Protein AF-A0A7V2TYR1-F1 (afdb_monomer_lite)

Radius of gyration: 17.69 Å; chains: 1; bounding box: 39×40×46 Å

pLDDT: mean 76.75, std 11.38, range [40.44, 93.69]

Sequence (144 aa):
MPTLRELSLKIAYGPHDDPLRNFFIPALAASIRYDRAAGFFSSTMLAVAAAGVSQLIRNGGKMRLLCGADLSEEDVEAIRAGHATLEKRLEQRLMDRWSLPESEYVHNRLQALAWLVGTGQLEIKVVLPTDKHGRPLPASRAEG

Foldseek 3Di:
DDALVPQPADPDDDPPRPCLVRPLQVNLLRDQEEEDEDQQDALVVVVSSVNSLVNSVVVVHAYEYEYEQAQAPVNLVCCVVVVDPPVVSSVVSVCVSHDDPDDPVSVVSVVVVVVCVVVRRYHYHYDFDADPVRRGDHPVPNPD

Structure (mmCIF, N/CA/C/O backbone):
data_AF-A0A7V2TYR1-F1
#
_entry.id   AF-A0A7V2TYR1-F1
#
loop_
_atom_site.group_PDB
_atom_site.id
_atom_site.type_symbol
_atom_site.label_atom_id
_atom_site.label_alt_id
_atom_site.label_comp_id
_atom_site.label_asym_id
_atom_site.label_entity_id
_atom_site.label_seq_id
_atom_site.pdbx_PDB_ins_code
_atom_site.Cartn_x
_atom_site.Cartn_y
_atom_site.Cartn_z
_atom_site.occupancy
_atom_site.B_iso_or_equiv
_atom_site.auth_seq_id
_atom_site.auth_comp_id
_atom_site.auth_asym_id
_atom_site.auth_atom_id
_atom_site.pdbx_PDB_model_num
ATOM 1 N N . MET A 1 1 ? 3.835 -14.497 -23.297 1.00 65.31 1 MET A N 1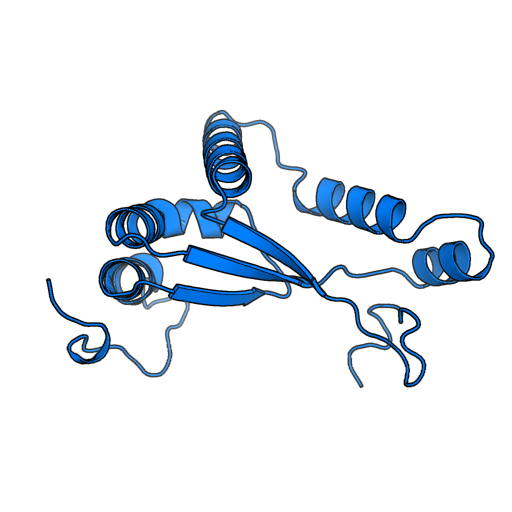
ATOM 2 C CA . MET A 1 1 ? 4.671 -13.816 -22.282 1.00 65.31 1 MET A CA 1
ATOM 3 C C . MET A 1 1 ? 5.102 -14.848 -21.255 1.00 65.31 1 MET A C 1
ATOM 5 O O . MET A 1 1 ? 4.332 -15.785 -21.068 1.00 65.31 1 MET A O 1
ATOM 9 N N . PRO A 1 2 ? 6.294 -14.717 -20.646 1.00 79.25 2 PRO A N 1
ATOM 10 C CA . PRO A 1 2 ? 6.715 -15.616 -19.577 1.00 79.25 2 PRO A CA 1
ATOM 11 C C . PRO A 1 2 ? 5.744 -15.528 -18.394 1.00 79.25 2 PRO A C 1
ATOM 13 O O . PRO A 1 2 ? 5.191 -14.467 -18.101 1.00 79.25 2 PRO A O 1
ATOM 16 N N . THR A 1 3 ? 5.526 -16.656 -17.737 1.00 87.75 3 THR A N 1
ATOM 17 C CA . THR A 1 3 ? 4.794 -16.780 -16.479 1.00 87.75 3 THR A CA 1
ATOM 18 C C . THR A 1 3 ? 5.680 -16.357 -15.307 1.00 87.75 3 THR A C 1
ATOM 20 O O . THR A 1 3 ? 6.907 -16.388 -15.395 1.00 87.75 3 THR A O 1
ATOM 23 N N . LEU A 1 4 ? 5.074 -16.006 -14.167 1.00 89.75 4 LEU A N 1
ATOM 24 C CA . LEU A 1 4 ? 5.815 -15.600 -12.965 1.00 89.75 4 LEU A CA 1
ATOM 25 C C . LEU A 1 4 ? 6.870 -16.638 -12.522 1.00 89.75 4 LEU A C 1
ATOM 27 O O . LEU A 1 4 ? 7.909 -16.261 -11.990 1.00 89.75 4 LEU A O 1
ATOM 31 N N . ARG A 1 5 ? 6.623 -17.935 -12.766 1.00 91.75 5 ARG A N 1
ATOM 32 C CA . ARG A 1 5 ? 7.535 -19.041 -12.413 1.00 91.75 5 ARG A CA 1
ATOM 33 C C . ARG A 1 5 ? 8.775 -19.129 -13.302 1.00 91.75 5 ARG A C 1
ATOM 35 O O . ARG A 1 5 ? 9.748 -19.756 -12.906 1.00 91.75 5 ARG A O 1
ATOM 42 N N . GLU A 1 6 ? 8.732 -18.531 -14.486 1.00 93.69 6 GLU A N 1
ATOM 43 C CA . GLU A 1 6 ? 9.835 -18.541 -15.454 1.00 93.69 6 GLU A CA 1
ATOM 44 C C . GLU A 1 6 ? 10.777 -17.343 -15.261 1.00 93.69 6 GLU A C 1
ATOM 46 O O . GLU A 1 6 ? 11.811 -17.253 -15.920 1.00 93.69 6 GLU A O 1
ATOM 51 N N . LEU A 1 7 ? 10.444 -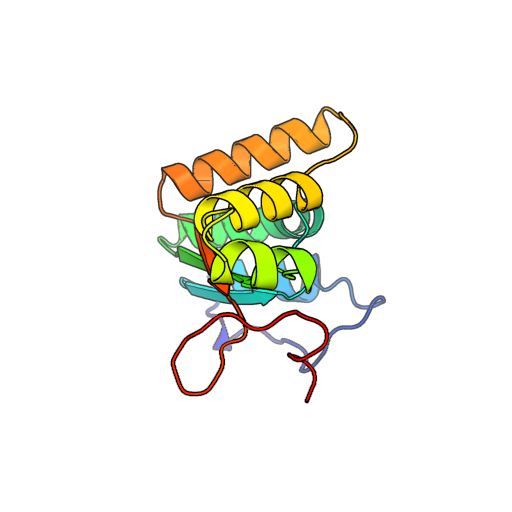16.419 -14.353 1.00 93.12 7 LEU A N 1
ATOM 52 C CA . LEU A 1 7 ? 11.292 -15.277 -14.037 1.00 93.12 7 LEU A CA 1
ATOM 53 C C . LEU A 1 7 ? 12.427 -15.679 -13.088 1.00 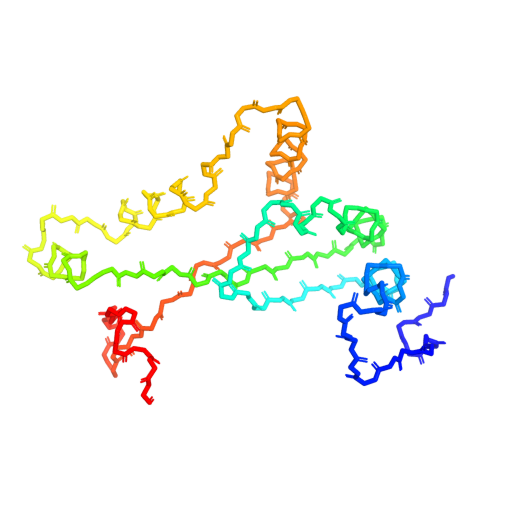93.12 7 LEU A C 1
ATOM 55 O O . LEU A 1 7 ? 12.202 -16.240 -12.017 1.00 93.12 7 LEU A O 1
ATOM 59 N N . SER A 1 8 ? 13.657 -15.306 -13.439 1.00 93.56 8 SER A N 1
ATOM 60 C CA . SER A 1 8 ? 14.831 -15.446 -12.571 1.00 93.56 8 SER A CA 1
ATOM 61 C C . SER A 1 8 ? 14.893 -14.307 -11.544 1.00 93.56 8 SER A C 1
ATOM 63 O O . SER A 1 8 ? 15.653 -13.352 -11.702 1.00 93.56 8 SER A O 1
ATOM 65 N N . LEU A 1 9 ? 14.053 -14.380 -10.508 1.00 93.31 9 LEU A N 1
ATOM 66 C CA . LEU A 1 9 ? 13.981 -13.375 -9.438 1.00 93.31 9 LEU A CA 1
ATOM 67 C C . LEU A 1 9 ? 14.938 -13.702 -8.280 1.00 93.31 9 LEU A C 1
ATOM 69 O O . LEU A 1 9 ? 15.164 -14.867 -7.953 1.00 93.31 9 LEU A O 1
ATOM 73 N N . LYS A 1 10 ? 15.479 -12.666 -7.627 1.00 92.75 10 LYS A N 1
ATOM 74 C CA . LYS A 1 10 ? 16.265 -12.814 -6.391 1.00 92.75 10 LYS A CA 1
ATOM 75 C C . LYS A 1 10 ? 15.339 -13.040 -5.193 1.00 92.75 10 LYS A C 1
ATOM 77 O O . LYS A 1 10 ? 14.195 -12.594 -5.187 1.00 92.75 10 LYS A O 1
ATOM 82 N N . ILE A 1 11 ? 15.871 -13.657 -4.139 1.00 92.06 11 ILE A N 1
ATOM 83 C CA . ILE A 1 11 ? 15.157 -13.824 -2.860 1.00 92.06 11 ILE A CA 1
ATOM 84 C C . ILE A 1 11 ? 14.969 -12.469 -2.151 1.00 92.06 11 ILE A C 1
ATOM 86 O O . ILE A 1 11 ? 13.978 -12.268 -1.456 1.00 92.06 11 ILE A O 1
ATOM 90 N N . ALA A 1 12 ? 15.898 -11.529 -2.347 1.00 91.44 12 ALA A N 1
ATOM 91 C CA . ALA A 1 12 ? 15.842 -10.188 -1.778 1.00 91.44 12 ALA A CA 1
ATOM 92 C C . ALA A 1 12 ? 16.449 -9.150 -2.733 1.00 91.44 12 ALA A C 1
ATOM 94 O O . ALA A 1 12 ? 17.340 -9.466 -3.524 1.00 91.44 12 ALA A O 1
ATOM 95 N N . TYR A 1 13 ? 15.960 -7.913 -2.626 1.00 89.06 13 TYR A N 1
ATOM 96 C CA . TYR A 1 13 ? 16.429 -6.751 -3.378 1.00 89.06 13 TYR A CA 1
ATOM 97 C C . TYR A 1 13 ? 16.686 -5.603 -2.401 1.00 89.06 13 TYR A C 1
ATOM 99 O O . TYR A 1 13 ? 15.818 -5.271 -1.593 1.00 89.06 13 TYR A O 1
ATOM 107 N N . GLY A 1 14 ? 17.871 -5.007 -2.475 1.00 86.88 14 GLY A N 1
ATOM 108 C CA . GLY A 1 14 ? 18.271 -3.851 -1.684 1.00 86.88 14 GLY A CA 1
ATOM 109 C C . GLY A 1 14 ? 18.249 -2.535 -2.472 1.00 86.88 14 GLY A C 1
ATOM 110 O O . GLY A 1 14 ? 17.884 -2.502 -3.651 1.00 86.88 14 GLY A O 1
ATOM 111 N N . PRO A 1 15 ? 18.689 -1.429 -1.844 1.00 79.44 15 PRO A N 1
ATOM 112 C CA . PRO A 1 15 ? 18.727 -0.101 -2.466 1.00 79.44 15 PRO A CA 1
ATOM 113 C C . PRO A 1 15 ? 19.558 -0.022 -3.756 1.00 79.44 15 PRO A C 1
ATOM 115 O O . PRO A 1 15 ? 19.296 0.824 -4.605 1.00 79.44 15 PRO A O 1
ATOM 118 N N . HIS A 1 16 ? 20.543 -0.909 -3.918 1.00 88.69 16 HIS A N 1
ATOM 119 C CA . HIS A 1 16 ? 21.439 -0.942 -5.077 1.00 88.69 16 HIS A CA 1
ATOM 120 C C . HIS A 1 16 ? 20.932 -1.823 -6.234 1.00 88.69 16 HIS A C 1
ATOM 122 O O . HIS A 1 16 ? 21.556 -1.848 -7.289 1.00 88.69 16 HIS A O 1
ATOM 128 N N . ASP A 1 17 ? 19.818 -2.545 -6.062 1.00 86.38 17 ASP A N 1
ATOM 129 C CA . ASP A 1 17 ? 19.372 -3.585 -7.001 1.00 86.38 17 ASP A CA 1
ATOM 130 C C . ASP A 1 17 ? 18.357 -3.116 -8.060 1.00 86.38 17 ASP A C 1
ATOM 132 O O . ASP A 1 17 ? 17.878 -3.952 -8.820 1.00 86.38 17 ASP A O 1
ATOM 136 N N . ASP A 1 18 ? 17.981 -1.832 -8.108 1.00 87.12 18 ASP A N 1
ATOM 137 C CA . ASP A 1 18 ? 16.847 -1.314 -8.910 1.00 87.12 18 ASP A CA 1
ATOM 138 C C . ASP A 1 18 ? 15.631 -2.280 -8.894 1.00 87.12 18 ASP A C 1
ATOM 140 O O . ASP A 1 18 ? 15.267 -2.881 -9.915 1.00 87.12 18 ASP A O 1
ATOM 144 N N . PRO A 1 19 ? 14.991 -2.482 -7.723 1.00 86.50 19 PRO A N 1
ATOM 145 C CA . PRO A 1 19 ? 13.874 -3.417 -7.583 1.00 86.50 19 PRO A CA 1
ATOM 146 C C . PRO A 1 19 ? 12.694 -3.074 -8.495 1.00 86.50 19 PRO A C 1
ATOM 148 O O . PRO A 1 19 ? 11.872 -3.939 -8.794 1.00 86.50 19 PRO A O 1
ATOM 151 N N . LEU A 1 20 ? 12.587 -1.832 -8.972 1.00 82.50 20 LEU A N 1
ATOM 152 C CA . LEU A 1 20 ? 11.565 -1.484 -9.946 1.00 82.50 20 LEU A CA 1
ATOM 153 C C . LEU A 1 20 ? 11.741 -2.302 -11.229 1.00 82.50 20 LEU A C 1
ATOM 155 O O . LEU A 1 20 ? 10.814 -2.999 -11.651 1.00 82.50 20 LEU A O 1
ATOM 159 N N . ARG A 1 21 ? 12.919 -2.204 -11.850 1.00 87.19 21 ARG A N 1
ATOM 160 C CA . ARG A 1 21 ? 13.185 -2.853 -13.138 1.00 87.19 21 ARG A CA 1
ATOM 161 C C . ARG A 1 21 ? 13.420 -4.346 -12.999 1.00 87.19 21 ARG A C 1
ATOM 163 O O . ARG A 1 21 ? 12.980 -5.107 -13.855 1.00 87.19 21 ARG A O 1
ATOM 170 N N . ASN A 1 22 ? 14.062 -4.757 -11.911 1.00 90.44 22 ASN A N 1
ATOM 171 C CA . ASN A 1 22 ? 14.526 -6.131 -11.742 1.00 90.44 22 ASN A CA 1
ATOM 172 C C . ASN A 1 22 ? 13.539 -7.029 -10.981 1.00 90.44 22 ASN A C 1
ATOM 174 O O . ASN A 1 22 ? 13.766 -8.235 -10.884 1.00 90.44 22 ASN A O 1
ATOM 178 N N . PHE A 1 23 ? 12.452 -6.464 -10.445 1.00 90.00 23 PHE A N 1
ATOM 179 C CA . PHE A 1 23 ? 11.415 -7.218 -9.740 1.00 90.00 23 PHE A CA 1
ATOM 180 C C . PHE A 1 23 ? 10.003 -6.749 -10.096 1.00 90.00 23 PHE A C 1
ATOM 182 O O . PHE A 1 23 ? 9.245 -7.513 -10.687 1.00 90.00 23 PHE A O 1
ATOM 189 N N . PHE A 1 24 ? 9.633 -5.503 -9.780 1.00 87.38 24 PHE A N 1
ATOM 190 C CA . PHE A 1 24 ? 8.233 -5.070 -9.860 1.00 87.38 24 PHE A CA 1
ATOM 191 C C . PHE A 1 24 ? 7.675 -5.111 -11.283 1.00 87.38 24 PHE A C 1
ATOM 193 O O . PHE A 1 24 ? 6.623 -5.705 -11.502 1.00 87.38 24 PHE A O 1
ATOM 200 N N . ILE A 1 25 ? 8.356 -4.502 -12.255 1.00 88.06 25 ILE A N 1
ATOM 201 C CA . ILE A 1 25 ? 7.887 -4.484 -13.647 1.00 88.06 25 ILE A CA 1
ATOM 202 C C . ILE A 1 25 ? 7.728 -5.905 -14.213 1.00 88.06 25 ILE A C 1
ATOM 204 O O . ILE A 1 25 ? 6.621 -6.219 -14.660 1.00 88.06 25 ILE A O 1
ATOM 208 N N . PRO A 1 26 ? 8.758 -6.778 -14.195 1.00 91.69 26 PRO A N 1
ATOM 209 C CA . PRO A 1 26 ? 8.633 -8.109 -14.780 1.00 91.69 26 PRO A CA 1
ATOM 210 C C . PRO A 1 26 ? 7.634 -8.990 -14.017 1.00 91.69 26 PRO A C 1
ATOM 212 O O . PRO A 1 26 ? 6.818 -9.657 -14.651 1.00 91.69 26 PRO A O 1
ATOM 215 N N . ALA A 1 27 ? 7.622 -8.952 -12.679 1.00 92.31 27 ALA A N 1
ATOM 216 C CA . ALA A 1 27 ? 6.710 -9.775 -11.885 1.00 92.31 27 ALA A CA 1
ATOM 217 C C . ALA A 1 27 ? 5.242 -9.375 -12.085 1.00 92.31 27 ALA A C 1
ATOM 219 O O . ALA A 1 27 ? 4.392 -10.245 -12.278 1.00 92.31 27 ALA A O 1
ATOM 220 N N . LEU A 1 28 ? 4.933 -8.073 -12.088 1.00 90.69 28 LEU A N 1
ATOM 221 C CA . LEU A 1 28 ? 3.566 -7.591 -12.315 1.00 90.69 28 LEU A CA 1
ATOM 222 C C . LEU A 1 28 ? 3.098 -7.881 -13.743 1.00 90.69 28 LEU A C 1
ATOM 224 O O . LEU A 1 28 ? 1.948 -8.270 -13.937 1.00 90.69 28 LEU A O 1
ATOM 228 N N . ALA A 1 29 ? 3.991 -7.762 -14.729 1.00 90.38 29 ALA A N 1
ATOM 229 C CA . ALA A 1 29 ? 3.673 -8.071 -16.118 1.00 90.38 29 ALA A CA 1
ATOM 230 C C . ALA A 1 29 ? 3.403 -9.561 -16.375 1.00 90.38 29 ALA A C 1
ATOM 232 O O . ALA A 1 29 ? 2.682 -9.890 -17.313 1.00 90.38 29 ALA A O 1
ATOM 233 N N . ALA A 1 30 ? 3.945 -10.449 -15.542 1.00 93.31 30 ALA A N 1
ATOM 234 C CA . ALA A 1 30 ? 3.749 -11.896 -15.621 1.00 93.31 30 ALA A CA 1
ATOM 235 C C . ALA A 1 30 ? 2.656 -12.425 -14.666 1.00 93.31 30 ALA A C 1
ATOM 237 O O . ALA A 1 30 ? 2.552 -13.637 -14.454 1.00 93.31 30 ALA A O 1
ATOM 238 N N . SER A 1 31 ? 1.862 -11.531 -14.063 1.00 92.31 31 SER A N 1
ATOM 239 C CA . SER A 1 31 ? 0.871 -11.858 -13.032 1.00 92.31 31 SER A CA 1
ATOM 240 C C . SER A 1 31 ? -0.539 -11.393 -13.404 1.00 92.31 31 SER A C 1
ATOM 242 O O . SER A 1 31 ? -0.726 -10.540 -14.272 1.00 92.31 31 SER A O 1
ATOM 244 N N . ILE A 1 32 ? -1.533 -11.946 -12.698 1.00 92.94 32 ILE A N 1
ATOM 245 C CA . ILE A 1 32 ? -2.946 -11.510 -12.719 1.00 92.94 32 ILE A CA 1
ATOM 246 C C . ILE A 1 32 ? -3.441 -11.046 -11.340 1.00 92.94 32 ILE A C 1
ATOM 248 O O . ILE A 1 32 ? -4.581 -10.616 -11.181 1.00 92.94 32 ILE A O 1
ATOM 252 N N . ARG A 1 33 ? -2.610 -11.151 -10.302 1.00 91.88 33 ARG A N 1
ATOM 253 C CA . ARG A 1 33 ? -2.979 -10.752 -8.947 1.00 91.88 33 ARG A CA 1
ATOM 254 C C . ARG A 1 33 ? -1.765 -10.240 -8.198 1.00 91.88 33 ARG A C 1
ATOM 256 O O . ARG A 1 33 ? -0.720 -10.883 -8.219 1.00 91.88 33 ARG A O 1
ATOM 263 N N . TYR A 1 34 ? -1.930 -9.113 -7.518 1.00 89.69 34 TYR A N 1
ATOM 264 C CA . TYR A 1 34 ? -0.906 -8.539 -6.657 1.00 89.69 34 TYR A CA 1
ATOM 265 C C . TYR A 1 34 ? -1.514 -8.099 -5.326 1.00 89.69 34 TYR A C 1
ATOM 267 O O . TYR A 1 34 ? -2.256 -7.123 -5.265 1.00 89.69 34 TYR A O 1
ATOM 275 N N . ASP A 1 35 ? -1.201 -8.841 -4.268 1.00 88.75 35 ASP A N 1
ATOM 276 C CA . ASP A 1 35 ? -1.565 -8.526 -2.890 1.00 88.75 35 ASP A CA 1
ATOM 277 C C . ASP A 1 35 ? -0.334 -7.967 -2.171 1.00 88.75 35 ASP A C 1
ATOM 279 O O . ASP A 1 35 ? 0.712 -8.618 -2.148 1.00 88.75 35 ASP A O 1
ATOM 283 N N . ARG A 1 36 ? -0.440 -6.778 -1.569 1.00 83.44 36 ARG A N 1
ATOM 284 C CA . ARG A 1 36 ? 0.678 -6.178 -0.831 1.00 83.44 36 ARG A CA 1
ATOM 285 C C . ARG A 1 36 ? 0.228 -5.538 0.474 1.00 83.44 36 ARG A C 1
ATOM 287 O O . ARG A 1 36 ? -0.626 -4.658 0.465 1.00 83.44 36 ARG A O 1
ATOM 294 N N . ALA A 1 37 ? 0.886 -5.907 1.570 1.00 81.88 37 ALA A N 1
ATOM 295 C CA . ALA A 1 37 ? 0.875 -5.128 2.801 1.00 81.88 37 ALA A CA 1
ATOM 296 C C . ALA A 1 37 ? 1.999 -4.087 2.781 1.00 81.88 37 ALA A C 1
ATOM 298 O O . ALA A 1 37 ? 3.146 -4.395 2.451 1.00 81.88 37 ALA A O 1
ATOM 299 N N . ALA A 1 38 ? 1.664 -2.844 3.102 1.00 68.31 38 ALA A N 1
ATOM 300 C CA . ALA A 1 38 ? 2.628 -1.764 3.223 1.00 68.31 38 ALA A CA 1
ATOM 301 C C . ALA A 1 38 ? 2.283 -0.926 4.456 1.00 68.31 38 ALA A C 1
ATOM 303 O O . ALA A 1 38 ? 1.220 -0.312 4.512 1.00 68.31 38 ALA A O 1
ATOM 304 N N . GLY A 1 39 ? 3.194 -0.888 5.435 1.00 59.47 39 GLY A N 1
ATOM 305 C CA . GLY A 1 39 ? 3.073 0.029 6.575 1.00 59.47 39 GLY A CA 1
ATOM 306 C C . GLY A 1 39 ? 3.163 1.489 6.122 1.00 59.47 39 GLY A C 1
ATOM 307 O O . GLY A 1 39 ? 2.352 2.320 6.512 1.00 59.47 39 GLY A O 1
ATOM 308 N N . PHE A 1 40 ? 4.082 1.778 5.194 1.00 57.66 40 PHE A N 1
ATOM 309 C CA . PHE A 1 40 ? 4.202 3.075 4.533 1.00 57.66 40 PHE A CA 1
ATOM 310 C C . PHE A 1 40 ? 3.964 2.894 3.028 1.00 57.66 40 PHE A C 1
ATOM 312 O O . PHE A 1 40 ? 4.813 2.356 2.312 1.00 57.66 40 PHE A O 1
ATOM 319 N N . PHE A 1 41 ? 2.793 3.301 2.535 1.00 60.72 41 PHE A N 1
ATOM 320 C CA . PHE A 1 41 ? 2.490 3.290 1.104 1.00 60.72 41 PHE A CA 1
ATOM 321 C C . PHE A 1 41 ? 2.505 4.715 0.550 1.00 60.72 41 PHE A C 1
ATOM 323 O O . PHE A 1 41 ? 1.598 5.499 0.823 1.00 60.72 41 PHE A O 1
ATOM 330 N N . SER A 1 42 ? 3.529 5.056 -0.237 1.00 60.25 42 SER A N 1
ATOM 331 C CA . SER A 1 42 ? 3.609 6.360 -0.900 1.00 60.25 42 SER A CA 1
ATOM 332 C C . SER A 1 42 ? 3.095 6.291 -2.340 1.00 60.25 42 SER A C 1
ATOM 334 O O . SER A 1 42 ? 3.342 5.326 -3.069 1.00 60.25 42 SER A O 1
ATOM 336 N N . SER A 1 43 ? 2.431 7.361 -2.780 1.00 56.84 43 SER A N 1
ATOM 337 C CA . SER A 1 43 ? 2.010 7.554 -4.177 1.00 56.84 43 SER A CA 1
ATOM 338 C C . SER A 1 43 ? 3.188 7.481 -5.161 1.00 56.84 43 SER A C 1
ATOM 340 O O . SER A 1 43 ? 3.030 7.038 -6.300 1.00 56.84 43 SER A O 1
ATOM 342 N N . THR A 1 44 ? 4.388 7.861 -4.711 1.00 59.44 44 THR A N 1
ATOM 343 C CA . THR A 1 44 ? 5.638 7.756 -5.471 1.00 59.44 44 THR A CA 1
ATOM 344 C C . THR A 1 44 ? 5.944 6.312 -5.841 1.00 59.44 44 THR A C 1
ATOM 346 O O . THR A 1 44 ? 6.223 6.025 -7.000 1.00 59.44 44 THR A O 1
ATOM 349 N N . MET A 1 45 ? 5.842 5.382 -4.894 1.00 64.06 45 MET A N 1
ATOM 350 C CA . MET A 1 45 ? 6.171 3.981 -5.143 1.00 64.06 45 MET A CA 1
ATOM 351 C C . MET A 1 45 ? 5.169 3.309 -6.095 1.00 64.06 45 MET A C 1
ATOM 353 O O . MET A 1 45 ? 5.567 2.503 -6.938 1.00 64.06 45 MET A O 1
ATOM 357 N N . LEU A 1 46 ? 3.893 3.701 -6.043 1.00 62.97 46 LEU A N 1
ATOM 358 C CA . LEU A 1 46 ? 2.908 3.216 -7.006 1.00 62.97 46 LEU A CA 1
ATOM 359 C C . LEU A 1 46 ? 3.160 3.729 -8.423 1.00 62.97 46 LEU A C 1
ATOM 361 O O . LEU A 1 46 ? 3.050 2.972 -9.380 1.00 62.97 46 LEU A O 1
ATOM 365 N N . ALA A 1 47 ? 3.506 5.004 -8.564 1.00 60.88 47 ALA A N 1
ATOM 366 C CA . ALA A 1 47 ? 3.783 5.573 -9.873 1.00 60.88 47 ALA A CA 1
ATOM 367 C C . ALA A 1 47 ? 5.071 5.049 -10.490 1.00 60.88 47 ALA A C 1
ATOM 369 O O . ALA A 1 47 ? 5.139 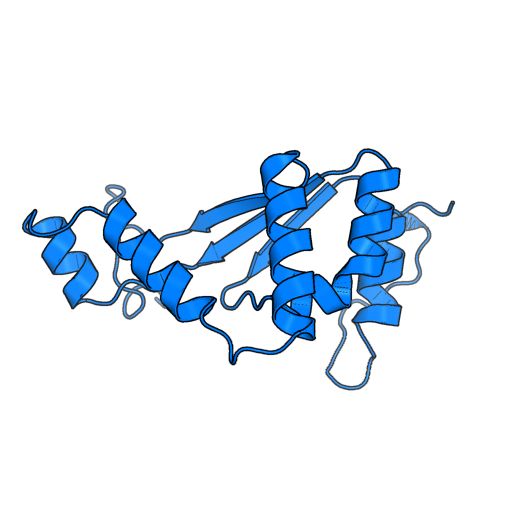4.830 -11.695 1.00 60.88 47 ALA A O 1
ATOM 370 N N . VAL A 1 48 ? 6.065 4.782 -9.647 1.00 61.28 48 VAL A N 1
ATOM 371 C CA . VAL A 1 48 ? 7.275 4.063 -10.033 1.00 61.28 48 VAL A CA 1
ATOM 372 C C . VAL A 1 48 ? 6.887 2.672 -10.556 1.00 61.28 48 VAL A C 1
ATOM 374 O O . VAL A 1 48 ? 7.321 2.289 -11.635 1.00 61.28 48 VAL A O 1
ATOM 377 N N . ALA A 1 49 ? 5.952 1.973 -9.905 1.00 63.94 49 ALA A N 1
ATOM 378 C CA . ALA A 1 49 ? 5.416 0.692 -10.373 1.00 63.94 49 ALA A CA 1
ATOM 379 C C . ALA A 1 49 ? 4.361 0.784 -11.503 1.00 63.94 49 ALA A C 1
ATOM 381 O O . ALA A 1 49 ? 3.884 -0.261 -11.954 1.00 63.94 49 ALA A O 1
ATOM 382 N N . ALA A 1 50 ? 3.998 1.976 -12.000 1.00 69.12 50 ALA A N 1
ATOM 383 C CA . ALA A 1 50 ? 2.876 2.154 -12.933 1.00 69.12 50 ALA A CA 1
ATOM 384 C C . ALA A 1 50 ? 3.048 1.368 -14.240 1.00 69.12 50 ALA A C 1
ATOM 386 O O . ALA A 1 50 ? 2.072 0.846 -14.781 1.00 69.12 50 ALA A O 1
ATOM 387 N N . ALA A 1 51 ? 4.287 1.222 -14.722 1.00 70.50 51 ALA A N 1
ATOM 388 C CA . ALA A 1 51 ? 4.590 0.406 -15.897 1.00 70.50 51 ALA A CA 1
ATOM 389 C C . ALA A 1 51 ? 4.242 -1.080 -15.678 1.00 70.50 51 ALA A C 1
ATOM 391 O O . ALA A 1 51 ? 3.652 -1.713 -16.555 1.00 70.50 51 ALA A O 1
ATOM 392 N N . GLY A 1 52 ? 4.544 -1.621 -14.493 1.00 76.38 52 GLY A N 1
ATOM 393 C CA . GLY A 1 52 ? 4.182 -2.989 -14.118 1.00 76.38 52 GLY A CA 1
ATOM 394 C C . GLY A 1 52 ? 2.681 -3.148 -13.868 1.00 76.38 52 GLY A C 1
ATOM 395 O O . GLY A 1 52 ? 2.070 -4.090 -14.364 1.00 76.38 52 GLY A O 1
ATOM 396 N N . VAL A 1 53 ? 2.061 -2.188 -13.175 1.00 79.19 53 VAL A N 1
ATOM 397 C CA . VAL A 1 53 ? 0.611 -2.180 -12.901 1.00 79.19 53 VAL A CA 1
ATOM 398 C C . VAL A 1 53 ? -0.199 -2.108 -14.197 1.00 79.19 53 VAL A C 1
ATOM 400 O O . VAL A 1 53 ? -1.187 -2.819 -14.350 1.00 79.19 53 VAL A O 1
ATOM 403 N N . SER A 1 54 ? 0.253 -1.323 -15.176 1.00 81.94 54 SER A N 1
ATOM 404 C CA . SER A 1 54 ? -0.389 -1.248 -16.492 1.00 81.94 54 SER A CA 1
ATOM 405 C C . SER A 1 54 ? -0.417 -2.606 -17.194 1.00 81.94 54 SER A C 1
ATOM 407 O O . SER A 1 54 ? -1.404 -2.937 -17.847 1.00 81.94 54 SER A O 1
ATOM 409 N N . GLN A 1 55 ? 0.645 -3.409 -17.056 1.00 86.31 55 GLN A N 1
ATOM 410 C CA . GLN A 1 55 ? 0.661 -4.763 -17.607 1.00 86.31 55 GLN A CA 1
ATOM 411 C C . GLN A 1 55 ? -0.226 -5.727 -16.822 1.00 86.31 55 GLN A C 1
ATOM 413 O O . GLN A 1 55 ? -0.987 -6.466 -17.438 1.00 86.31 55 GLN A O 1
ATOM 418 N N . LEU A 1 56 ? -0.197 -5.669 -15.487 1.00 88.38 56 LEU A N 1
ATOM 419 C CA . LEU A 1 56 ? -1.103 -6.444 -14.634 1.00 88.38 56 LEU A CA 1
ATOM 420 C C . LEU A 1 56 ? -2.566 -6.251 -15.070 1.00 88.38 56 LEU A C 1
ATOM 422 O O . LEU A 1 56 ? -3.305 -7.219 -15.217 1.00 88.38 56 LEU A O 1
ATOM 426 N N . ILE A 1 57 ? -2.961 -5.007 -15.340 1.00 86.12 57 ILE A N 1
ATOM 427 C CA . ILE A 1 57 ? -4.315 -4.650 -15.782 1.00 86.12 57 ILE A CA 1
ATOM 428 C C . ILE A 1 57 ? -4.609 -5.164 -17.188 1.00 86.12 57 ILE A C 1
ATOM 430 O O . ILE A 1 57 ? -5.691 -5.698 -17.424 1.00 86.12 57 ILE A O 1
ATOM 434 N N . ARG A 1 58 ? -3.656 -5.043 -18.123 1.00 86.50 58 ARG A N 1
ATOM 435 C CA . ARG A 1 58 ? -3.804 -5.605 -19.478 1.00 86.50 58 ARG A CA 1
ATOM 436 C C . ARG A 1 58 ? -3.995 -7.119 -19.463 1.00 86.50 58 ARG A C 1
ATOM 438 O O . ARG A 1 58 ? -4.712 -7.637 -20.311 1.00 86.50 58 ARG A O 1
ATOM 445 N N . ASN A 1 59 ? -3.429 -7.805 -18.475 1.00 88.88 59 ASN A N 1
ATOM 446 C CA . ASN A 1 59 ? -3.640 -9.235 -18.259 1.00 88.88 59 ASN A CA 1
ATOM 447 C C . ASN A 1 59 ? -5.012 -9.566 -17.631 1.00 88.88 59 ASN A C 1
ATOM 449 O O . ASN A 1 59 ? -5.268 -10.726 -17.315 1.00 88.88 59 ASN A O 1
ATOM 453 N N . GLY A 1 60 ? -5.879 -8.574 -17.395 1.00 87.62 60 GLY A N 1
ATOM 454 C CA . GLY A 1 60 ? -7.133 -8.743 -16.653 1.00 87.62 60 GLY A CA 1
ATOM 455 C C . GLY A 1 60 ? -6.928 -8.919 -15.146 1.00 87.62 60 GLY A C 1
ATOM 456 O O . GLY A 1 60 ? -7.799 -9.450 -14.457 1.00 87.62 60 GLY A O 1
ATOM 457 N N . GLY A 1 61 ? -5.760 -8.525 -14.636 1.00 90.25 61 GLY A N 1
ATOM 458 C CA . GLY A 1 61 ? -5.374 -8.712 -13.250 1.00 90.25 61 GLY A CA 1
ATOM 459 C C . GLY A 1 61 ? -5.816 -7.595 -12.311 1.00 90.25 61 GLY A C 1
ATOM 460 O O . GLY A 1 61 ? -6.177 -6.499 -12.736 1.00 90.25 61 GLY A O 1
ATOM 461 N N . LYS A 1 62 ? -5.750 -7.880 -11.007 1.00 90.38 62 LYS A N 1
ATOM 462 C CA . LYS A 1 62 ? -6.156 -6.956 -9.937 1.00 90.38 62 LYS A CA 1
ATOM 463 C C . LYS A 1 62 ? -5.073 -6.752 -8.893 1.00 90.38 62 LYS A C 1
ATOM 465 O O . LYS A 1 62 ? -4.299 -7.662 -8.582 1.00 90.38 62 LYS A O 1
ATOM 470 N N . MET A 1 63 ? -5.069 -5.562 -8.311 1.00 87.69 63 MET A N 1
ATOM 471 C CA . MET A 1 63 ? -4.170 -5.177 -7.234 1.00 87.69 63 MET A CA 1
ATOM 472 C C . MET A 1 63 ? -4.950 -4.920 -5.946 1.00 87.69 63 MET A C 1
ATOM 474 O O . MET A 1 63 ? -6.000 -4.282 -5.972 1.00 87.69 63 MET A O 1
ATOM 478 N N . ARG A 1 64 ? -4.415 -5.375 -4.811 1.00 88.44 64 ARG A N 1
ATOM 479 C CA . ARG A 1 64 ? -4.944 -5.082 -3.479 1.00 88.44 64 ARG A CA 1
ATOM 480 C C . ARG A 1 64 ? -3.836 -4.614 -2.547 1.00 88.44 64 ARG A C 1
ATOM 482 O O . ARG A 1 64 ? -2.837 -5.307 -2.348 1.00 88.44 64 ARG A O 1
ATOM 489 N N . LEU A 1 65 ? -4.042 -3.443 -1.961 1.00 80.50 65 LEU A N 1
ATOM 490 C CA . LEU A 1 65 ? -3.144 -2.820 -1.000 1.00 80.50 65 LEU A CA 1
ATOM 491 C C . LEU A 1 65 ? -3.751 -2.865 0.394 1.00 80.50 65 LEU A C 1
ATOM 493 O O . LEU A 1 65 ? -4.865 -2.394 0.604 1.00 80.50 65 LEU A O 1
ATOM 497 N N . LEU A 1 66 ? -2.996 -3.407 1.342 1.00 81.06 66 LEU A N 1
ATOM 498 C CA . LEU A 1 66 ? -3.292 -3.329 2.763 1.00 81.06 66 LEU A CA 1
ATOM 499 C C . LEU A 1 66 ? -2.430 -2.209 3.352 1.00 81.06 66 LEU A C 1
ATOM 501 O O . LEU A 1 66 ? -1.212 -2.363 3.476 1.00 81.06 66 LEU A O 1
ATOM 505 N N . CYS A 1 67 ? -3.059 -1.080 3.659 1.00 74.00 67 CYS A N 1
ATOM 506 C CA . CYS A 1 67 ? -2.407 0.096 4.220 1.00 74.00 67 CYS A CA 1
ATOM 507 C C . CYS A 1 67 ? -2.678 0.152 5.721 1.00 74.00 67 CYS A C 1
ATOM 509 O O . CYS A 1 67 ? -3.835 0.181 6.138 1.00 74.00 67 CYS 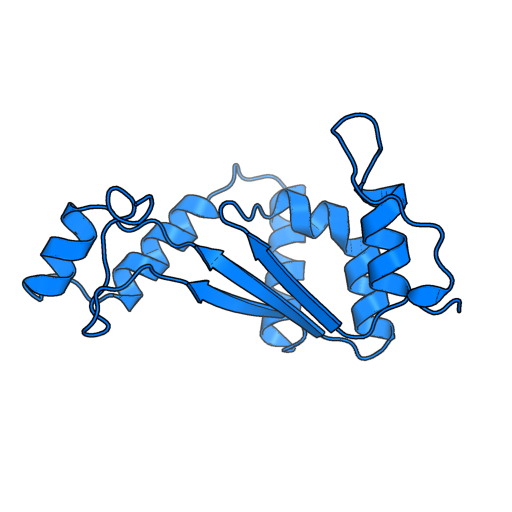A O 1
ATOM 511 N N . GLY A 1 68 ? -1.623 0.194 6.531 1.00 68.12 68 GLY A N 1
ATOM 512 C CA . GLY A 1 68 ? -1.774 0.506 7.949 1.00 68.12 68 GLY A CA 1
ATOM 513 C C . GLY A 1 68 ? -2.260 1.944 8.128 1.00 68.12 68 GLY A C 1
ATOM 514 O O . GLY A 1 68 ? -1.712 2.866 7.514 1.00 68.12 68 GLY A O 1
ATOM 515 N N . ALA A 1 69 ? -3.278 2.142 8.961 1.00 66.88 69 ALA A N 1
ATOM 516 C CA . ALA A 1 69 ? -3.583 3.461 9.497 1.00 66.88 69 ALA A CA 1
ATOM 517 C C . ALA A 1 69 ? -3.062 3.539 10.929 1.00 66.88 69 ALA A C 1
ATOM 519 O O . ALA A 1 69 ? -3.550 2.845 11.819 1.00 66.88 69 ALA A O 1
ATOM 520 N N . ASP A 1 70 ? -2.062 4.391 11.143 1.00 68.38 70 ASP A N 1
ATOM 521 C CA . ASP A 1 70 ? -1.545 4.639 12.482 1.00 68.38 70 ASP A CA 1
ATOM 522 C C . ASP A 1 70 ? -2.569 5.505 13.211 1.00 68.38 70 ASP A C 1
ATOM 524 O O . ASP A 1 70 ? -2.668 6.698 12.927 1.00 68.38 70 ASP A O 1
ATOM 528 N N . LEU A 1 71 ? -3.358 4.934 14.117 1.00 67.88 71 LEU A N 1
ATOM 529 C CA . LEU A 1 71 ? -4.183 5.729 15.025 1.00 67.88 71 LEU A CA 1
ATOM 530 C C . LEU A 1 71 ? -3.322 6.187 16.203 1.00 67.88 71 LEU A C 1
ATOM 532 O O . LEU A 1 71 ? -2.597 5.381 16.797 1.00 67.88 71 LEU A O 1
ATOM 536 N N . SER A 1 72 ? -3.392 7.477 16.534 1.00 73.81 72 SER A N 1
ATOM 537 C CA . SER A 1 72 ? -2.803 7.981 17.776 1.00 73.81 72 SER A CA 1
ATOM 538 C C . SER A 1 72 ? -3.618 7.512 18.989 1.00 73.81 72 SER A C 1
ATOM 540 O O . SER A 1 72 ? -4.758 7.064 18.855 1.00 73.81 72 SER A O 1
ATOM 542 N N . GLU A 1 73 ? -3.047 7.610 20.192 1.00 77.25 73 GLU A N 1
ATOM 543 C CA . GLU A 1 73 ? -3.796 7.318 21.425 1.00 77.25 73 GLU A CA 1
ATOM 544 C C . GLU A 1 73 ? -5.017 8.233 21.571 1.00 77.25 73 GLU A C 1
ATOM 546 O O . GLU A 1 73 ? -6.092 7.768 21.943 1.00 77.25 73 GLU A O 1
ATOM 551 N N . GLU A 1 74 ? -4.875 9.500 21.181 1.00 77.00 74 GLU A N 1
ATOM 552 C CA . GLU A 1 74 ? -5.960 10.479 21.176 1.00 77.00 74 GLU A CA 1
ATOM 553 C C . GLU A 1 74 ? -7.069 10.109 20.182 1.00 77.00 74 GLU A C 1
ATOM 555 O O . GLU A 1 74 ? -8.250 10.228 20.503 1.00 77.00 74 GLU A O 1
ATOM 560 N N . ASP A 1 75 ? -6.716 9.589 19.001 1.00 71.56 75 ASP A N 1
ATOM 561 C CA . ASP A 1 75 ? -7.706 9.115 18.028 1.00 71.56 75 ASP A CA 1
ATOM 562 C C . ASP A 1 75 ? -8.505 7.933 18.571 1.00 71.56 75 ASP A C 1
ATOM 564 O O . ASP A 1 75 ? -9.731 7.907 18.453 1.00 71.56 75 ASP A O 1
ATOM 568 N N . VAL A 1 76 ? -7.827 6.963 19.190 1.00 78.44 76 VAL A N 1
ATOM 569 C CA . VAL A 1 76 ? -8.486 5.790 19.775 1.00 78.44 76 VAL A CA 1
ATOM 570 C C . VAL A 1 76 ? -9.385 6.193 20.938 1.00 78.44 76 VAL A C 1
ATOM 572 O O . VAL A 1 76 ? -10.502 5.684 21.033 1.00 78.44 76 VAL A O 1
ATOM 575 N N . GLU A 1 77 ? -8.947 7.115 21.794 1.00 81.56 77 GLU A N 1
ATOM 576 C CA . GLU A 1 77 ? -9.763 7.601 22.906 1.00 81.56 77 GLU A CA 1
ATOM 577 C C . GLU A 1 77 ? -10.967 8.409 22.412 1.00 81.56 77 GLU A C 1
ATOM 579 O O . GLU A 1 77 ? -12.087 8.177 22.859 1.00 81.56 77 GLU A O 1
ATOM 584 N N . ALA A 1 78 ? -10.788 9.279 21.414 1.00 73.25 78 ALA A N 1
ATOM 585 C CA . ALA A 1 78 ? -11.890 10.013 20.797 1.00 73.25 78 ALA A CA 1
ATOM 586 C C . ALA A 1 78 ? -12.932 9.075 20.163 1.00 73.25 78 ALA A C 1
ATOM 588 O O . ALA A 1 78 ? -14.131 9.340 20.261 1.00 73.25 78 ALA A O 1
ATOM 589 N N . ILE A 1 79 ? -12.492 7.968 19.552 1.00 78.69 79 ILE A N 1
ATOM 590 C CA . ILE A 1 79 ? -13.385 6.929 19.019 1.00 78.69 79 ILE A CA 1
ATOM 591 C C . ILE A 1 79 ? -14.112 6.201 20.157 1.00 78.69 79 ILE A C 1
ATOM 593 O O . ILE A 1 79 ? -15.324 6.004 20.088 1.00 78.69 79 ILE A O 1
ATOM 597 N N . ARG A 1 80 ? -13.402 5.827 21.228 1.00 78.88 80 ARG A N 1
ATOM 598 C CA . ARG A 1 80 ? -13.983 5.128 22.389 1.00 78.88 80 ARG A CA 1
ATOM 599 C C . ARG A 1 80 ? -14.996 5.979 23.149 1.00 78.88 80 ARG A C 1
ATOM 601 O O . ARG A 1 80 ? -16.029 5.455 23.555 1.00 78.88 80 ARG A O 1
ATOM 608 N N . ALA A 1 81 ? -14.717 7.269 23.308 1.00 82.31 81 ALA A N 1
ATOM 609 C CA . ALA A 1 81 ? -15.593 8.235 23.960 1.00 82.31 81 ALA A CA 1
ATOM 610 C C . ALA A 1 81 ? -16.772 8.684 23.073 1.00 82.31 81 ALA A C 1
ATOM 612 O O . ALA A 1 81 ? -17.649 9.407 23.537 1.00 82.31 81 ALA A O 1
ATOM 613 N N . GLY A 1 82 ? -16.808 8.275 21.797 1.00 78.75 82 GLY A N 1
ATOM 614 C CA . GLY A 1 82 ? -17.855 8.661 20.846 1.00 78.75 82 GLY A CA 1
ATOM 615 C C . GLY A 1 82 ? -17.733 10.096 20.319 1.00 78.75 82 GLY A C 1
ATOM 616 O O . GLY A 1 82 ? -18.659 10.601 19.690 1.00 78.75 82 GLY A O 1
ATOM 617 N N . HIS A 1 83 ? -16.599 10.761 20.545 1.00 77.38 83 HIS A N 1
ATOM 618 C CA . HIS A 1 83 ? -16.322 12.116 20.057 1.00 77.38 83 HIS A CA 1
ATOM 619 C C . HIS A 1 83 ? -15.920 12.151 18.571 1.00 77.38 83 HIS A C 1
ATOM 621 O O . HIS A 1 83 ? -15.966 13.208 17.938 1.00 77.38 83 HIS A O 1
ATOM 627 N N . ALA A 1 84 ? -15.519 11.013 17.999 1.00 75.00 84 ALA A N 1
ATOM 628 C CA . ALA A 1 84 ? -15.218 10.864 16.579 1.00 75.00 84 ALA A CA 1
ATOM 629 C C . ALA A 1 84 ? -15.582 9.460 16.080 1.00 75.00 84 ALA A C 1
ATOM 631 O O . ALA A 1 84 ? -15.555 8.495 16.839 1.00 75.00 84 ALA A O 1
ATOM 632 N N . THR A 1 85 ? -15.890 9.337 14.789 1.00 78.94 85 THR A N 1
ATOM 633 C CA . THR A 1 85 ? -16.044 8.027 14.147 1.00 78.94 85 THR A CA 1
ATOM 634 C C . THR A 1 85 ? -14.698 7.526 13.635 1.00 78.94 85 THR A C 1
ATOM 636 O O . THR A 1 85 ? -13.806 8.317 13.304 1.00 78.94 85 THR A O 1
ATOM 639 N N . LEU A 1 86 ? -14.555 6.202 13.553 1.00 71.94 86 LEU A N 1
ATOM 640 C CA . LEU A 1 86 ? -13.351 5.575 13.021 1.00 71.94 86 LEU A CA 1
ATOM 641 C C . LEU A 1 86 ? -13.110 6.015 11.575 1.00 71.94 86 LEU A C 1
ATOM 643 O O . LEU A 1 86 ? -11.999 6.397 11.226 1.00 71.94 86 LEU A O 1
ATOM 647 N N . GLU A 1 87 ? -14.163 6.032 10.761 1.00 73.06 87 GLU A N 1
ATOM 648 C CA . GLU A 1 87 ? -14.123 6.419 9.353 1.00 73.06 87 GLU A CA 1
ATOM 649 C C . GLU A 1 87 ? -13.539 7.822 9.179 1.00 73.06 87 GLU A C 1
ATOM 651 O O . GLU A 1 87 ? -12.628 8.011 8.377 1.00 73.06 87 GLU A O 1
ATOM 656 N N . LYS A 1 88 ? -13.993 8.790 9.985 1.00 73.25 88 LYS A N 1
ATOM 657 C CA . LYS A 1 88 ? -13.530 10.180 9.905 1.00 73.25 88 LYS A CA 1
ATOM 658 C C . LYS A 1 88 ? -12.059 10.317 10.297 1.00 73.25 88 LYS A C 1
ATOM 660 O O . LYS A 1 88 ? -11.326 11.076 9.669 1.00 73.25 88 LYS A O 1
ATOM 665 N N . ARG A 1 89 ? -11.608 9.583 11.320 1.00 76.44 89 ARG A N 1
ATOM 666 C CA . ARG A 1 89 ? -10.190 9.575 11.720 1.00 76.44 89 ARG A CA 1
ATOM 667 C C . ARG A 1 89 ? -9.306 8.913 10.675 1.00 76.44 89 ARG A C 1
ATOM 669 O O . ARG A 1 89 ? -8.245 9.440 10.356 1.00 76.44 89 ARG A O 1
ATOM 676 N N . LEU A 1 90 ? -9.756 7.800 10.106 1.00 71.00 90 LEU A N 1
ATOM 677 C CA . LEU A 1 90 ? -9.054 7.129 9.019 1.00 71.00 90 LEU A CA 1
ATOM 678 C C . LEU A 1 90 ? -8.923 8.030 7.794 1.00 71.00 90 LEU A C 1
ATOM 680 O O . LEU A 1 90 ? -7.830 8.146 7.250 1.00 71.00 90 LEU A O 1
ATOM 684 N N . GLU A 1 91 ? -10.007 8.691 7.390 1.00 71.88 91 GLU A N 1
ATOM 685 C CA . GLU A 1 91 ? -10.009 9.630 6.270 1.00 71.88 91 GLU A CA 1
ATOM 686 C C . GLU A 1 91 ? -8.985 10.749 6.482 1.00 71.88 91 GLU A C 1
ATOM 688 O O . GLU A 1 91 ? -8.121 10.946 5.632 1.00 71.88 91 GLU A O 1
ATOM 693 N N . GLN A 1 92 ? -9.000 11.404 7.647 1.00 72.81 92 GLN A N 1
ATOM 694 C CA . GLN A 1 92 ? -8.035 12.456 7.986 1.00 72.81 92 GLN A CA 1
ATOM 695 C C . GLN A 1 92 ? -6.586 11.956 7.912 1.00 72.81 92 GLN A C 1
ATOM 697 O O . GLN A 1 92 ? -5.749 12.572 7.259 1.00 72.81 92 GLN A O 1
ATOM 702 N N . ARG A 1 93 ? -6.287 10.793 8.502 1.00 70.62 93 ARG A N 1
ATOM 703 C CA . ARG A 1 93 ? -4.925 10.227 8.499 1.00 70.62 93 ARG A CA 1
ATOM 704 C C . ARG A 1 93 ? -4.462 9.823 7.102 1.00 70.62 93 ARG A C 1
ATOM 706 O O . ARG A 1 93 ? -3.285 9.968 6.775 1.00 70.62 93 ARG A O 1
ATOM 713 N N . LEU A 1 94 ? -5.371 9.312 6.276 1.00 69.31 94 LEU A N 1
ATOM 714 C CA . LEU A 1 94 ? -5.090 9.004 4.877 1.00 69.31 94 LEU A CA 1
ATOM 715 C C . LEU A 1 94 ? -4.835 10.280 4.067 1.00 69.31 94 LEU A C 1
ATOM 717 O O . LEU A 1 94 ? -3.886 10.311 3.284 1.00 69.31 94 LEU A O 1
ATOM 721 N N . MET A 1 95 ? -5.626 11.334 4.286 1.00 69.88 95 MET A N 1
ATOM 722 C CA . MET A 1 95 ? -5.414 12.644 3.669 1.00 69.88 95 MET A CA 1
ATOM 723 C C . MET A 1 95 ? -4.063 13.240 4.064 1.00 69.88 95 MET A C 1
ATOM 725 O O . MET A 1 95 ? -3.326 13.669 3.183 1.00 69.88 95 MET A O 1
ATOM 729 N N . ASP A 1 96 ? -3.685 13.189 5.342 1.00 69.50 96 ASP A N 1
ATOM 730 C CA . ASP A 1 96 ? -2.381 13.671 5.814 1.00 69.50 96 ASP A CA 1
ATOM 731 C C . ASP A 1 96 ? -1.223 12.883 5.184 1.00 69.50 96 ASP A C 1
ATOM 733 O O . ASP A 1 96 ? -0.226 13.461 4.753 1.00 69.50 96 ASP A O 1
ATOM 737 N N . ARG A 1 97 ? -1.359 11.553 5.076 1.00 64.06 97 ARG A N 1
ATOM 738 C CA . ARG A 1 97 ? -0.340 10.673 4.473 1.00 64.06 97 ARG A CA 1
ATOM 739 C C . ARG A 1 97 ? -0.187 10.904 2.966 1.00 64.06 97 ARG A C 1
ATOM 741 O O . ARG A 1 97 ? 0.904 10.715 2.423 1.00 64.06 97 ARG A O 1
ATOM 748 N N . TRP A 1 98 ? -1.272 11.258 2.282 1.00 62.31 98 TRP A N 1
ATOM 749 C CA . TRP A 1 98 ? -1.280 11.522 0.842 1.00 62.31 98 TRP A CA 1
ATOM 750 C C . TRP A 1 98 ? -1.194 13.003 0.481 1.00 62.31 98 TRP A C 1
ATOM 752 O O . TRP A 1 98 ? -1.128 13.320 -0.709 1.00 62.31 98 TRP A O 1
ATOM 762 N N . SER A 1 99 ? -1.117 13.888 1.476 1.00 59.19 99 SER A N 1
ATOM 763 C CA . SER A 1 99 ? -0.797 15.295 1.284 1.00 59.19 99 SER A CA 1
ATOM 764 C C . SER A 1 99 ? 0.622 15.395 0.730 1.00 59.19 99 SER A C 1
ATOM 766 O O . SER A 1 99 ? 1.601 14.972 1.346 1.00 59.19 99 SER A O 1
ATOM 768 N N . LEU A 1 100 ? 0.727 15.872 -0.505 1.00 55.94 100 LEU A N 1
ATOM 769 C CA . LEU A 1 100 ? 1.969 15.958 -1.261 1.00 55.94 100 LEU A CA 1
ATOM 770 C C . LEU A 1 100 ? 2.193 17.419 -1.650 1.00 55.94 100 LEU A C 1
ATOM 772 O O . LEU A 1 100 ? 1.215 18.125 -1.897 1.00 55.94 100 LEU A O 1
ATOM 776 N N . PRO A 1 101 ? 3.453 17.870 -1.780 1.00 54.56 101 PRO A N 1
ATOM 777 C CA . PRO A 1 101 ? 3.732 19.158 -2.395 1.00 54.56 101 PRO A CA 1
ATOM 778 C C . PRO A 1 101 ? 3.096 19.199 -3.788 1.00 54.56 101 PRO A C 1
ATOM 780 O O . PRO A 1 101 ? 3.276 18.264 -4.580 1.00 54.56 101 PRO A O 1
ATOM 783 N N . GLU A 1 102 ? 2.349 20.262 -4.080 1.00 52.88 102 GLU A N 1
ATOM 784 C CA . GLU A 1 102 ? 1.722 20.451 -5.384 1.00 52.88 102 GLU A CA 1
ATOM 785 C C . GLU A 1 102 ? 2.800 20.465 -6.474 1.00 52.88 102 GLU A C 1
ATOM 787 O O . GLU A 1 102 ? 3.634 21.362 -6.568 1.00 52.88 102 GLU A O 1
ATOM 792 N N . SER A 1 103 ? 2.807 19.418 -7.295 1.00 62.19 103 SER A N 1
ATOM 793 C CA . SER A 1 103 ? 3.575 19.368 -8.534 1.00 62.19 103 SER A CA 1
ATOM 794 C C . SER A 1 103 ? 2.758 18.638 -9.590 1.00 62.19 103 SER A C 1
ATOM 796 O O . SER A 1 103 ? 1.977 17.732 -9.286 1.00 62.19 103 SER A O 1
ATOM 798 N N . GLU A 1 104 ? 2.965 18.996 -10.849 1.00 58.72 104 GLU A N 1
ATOM 799 C CA . GLU A 1 104 ? 2.253 18.417 -11.993 1.00 58.72 104 GLU A CA 1
ATOM 800 C C . GLU A 1 104 ? 2.412 16.883 -12.059 1.00 58.72 104 GLU A C 1
ATOM 802 O O . GLU A 1 104 ? 1.468 16.135 -12.321 1.00 58.72 104 GLU A O 1
ATOM 807 N N . TYR A 1 105 ? 3.593 16.385 -11.679 1.00 58.44 105 TYR A N 1
ATOM 808 C CA . TYR A 1 105 ? 3.861 14.955 -11.561 1.00 58.44 105 TYR A CA 1
ATOM 809 C C . TYR A 1 105 ? 3.028 14.274 -10.469 1.00 58.44 105 TYR A C 1
ATOM 811 O O . TYR A 1 105 ? 2.611 13.136 -10.655 1.00 58.44 105 TYR A O 1
ATOM 819 N N . VAL A 1 106 ? 2.792 14.924 -9.325 1.00 60.66 106 VAL A N 1
ATOM 820 C CA . VAL A 1 106 ? 1.922 14.394 -8.260 1.00 60.66 106 VAL A CA 1
ATOM 821 C C . VAL A 1 106 ? 0.477 14.301 -8.743 1.00 60.66 106 VAL A C 1
ATOM 823 O O . VAL A 1 106 ? -0.173 13.281 -8.511 1.00 60.66 106 VAL A O 1
ATOM 826 N N . HIS A 1 107 ? -0.001 15.324 -9.451 1.00 63.16 107 HIS A N 1
ATOM 827 C CA . HIS A 1 107 ? -1.375 15.385 -9.941 1.00 63.16 107 HIS A CA 1
ATOM 828 C C . HIS A 1 107 ? -1.697 14.220 -10.890 1.00 63.16 107 HIS A C 1
ATOM 830 O O . HIS A 1 107 ? -2.664 13.487 -10.676 1.00 63.16 107 HIS A O 1
ATOM 836 N N . ASN A 1 108 ? -0.819 13.959 -11.863 1.00 65.62 108 ASN A N 1
ATOM 837 C CA . ASN A 1 108 ? -0.984 12.848 -12.807 1.00 65.62 108 ASN A CA 1
ATOM 838 C C . ASN A 1 108 ? -0.968 11.475 -12.111 1.00 65.62 108 ASN A C 1
ATOM 840 O O . ASN A 1 108 ? -1.715 10.568 -12.485 1.00 65.62 108 ASN A O 1
ATOM 844 N N . ARG A 1 109 ? -0.155 11.316 -11.057 1.00 65.75 109 ARG A N 1
ATOM 845 C CA . ARG A 1 109 ? -0.120 10.081 -10.256 1.00 65.75 109 ARG A CA 1
ATOM 846 C C . ARG A 1 109 ? -1.418 9.843 -9.495 1.00 65.75 109 ARG A C 1
ATOM 848 O O . ARG A 1 109 ? -1.897 8.711 -9.464 1.00 65.75 109 ARG A O 1
ATOM 855 N N . LEU A 1 110 ? -1.967 10.889 -8.880 1.00 65.75 110 LEU A N 1
ATOM 856 C CA . LEU A 1 110 ? -3.222 10.813 -8.134 1.00 65.75 110 LEU A CA 1
ATOM 857 C C . LEU A 1 110 ? -4.413 10.545 -9.059 1.00 65.75 110 LEU A C 1
ATOM 859 O O . LEU A 1 110 ? -5.267 9.736 -8.709 1.00 65.75 110 LEU A O 1
ATOM 863 N N . GLN A 1 111 ? -4.438 11.129 -10.261 1.00 70.00 111 GLN A N 1
ATOM 864 C CA . GLN A 1 111 ? -5.462 10.806 -11.258 1.00 70.00 111 GLN A CA 1
ATOM 865 C C . GLN A 1 111 ? -5.412 9.337 -11.690 1.00 70.00 111 GLN A C 1
ATOM 867 O O . GLN A 1 111 ? -6.446 8.671 -11.715 1.00 70.00 111 GLN A O 1
ATOM 872 N N . ALA A 1 112 ? -4.221 8.803 -11.985 1.00 70.31 112 ALA A N 1
ATOM 873 C CA . ALA A 1 112 ? -4.072 7.391 -12.337 1.00 70.31 112 ALA A CA 1
ATOM 874 C C . ALA A 1 112 ? -4.554 6.477 -11.199 1.00 70.31 112 ALA A C 1
ATOM 876 O O . ALA A 1 112 ? -5.293 5.524 -11.428 1.00 70.31 112 ALA A O 1
ATOM 877 N N . LEU A 1 113 ? -4.193 6.808 -9.959 1.00 70.25 113 LEU A N 1
ATOM 878 C CA . LEU A 1 113 ? -4.680 6.148 -8.748 1.00 70.25 113 LEU A CA 1
ATOM 879 C C . LEU A 1 113 ? -6.205 6.152 -8.634 1.00 70.25 113 LEU A C 1
ATOM 881 O O . LEU A 1 113 ? -6.812 5.096 -8.461 1.00 70.25 113 LEU A O 1
ATOM 885 N N . ALA A 1 114 ? -6.812 7.331 -8.751 1.00 72.50 114 ALA A N 1
ATOM 886 C CA . ALA A 1 114 ? -8.255 7.503 -8.677 1.00 72.50 114 ALA A CA 1
ATOM 887 C C . ALA A 1 114 ? -8.964 6.687 -9.766 1.00 72.50 114 ALA A C 1
ATOM 889 O O . ALA A 1 114 ? -9.961 6.027 -9.486 1.00 72.50 114 ALA A O 1
ATOM 890 N N . TRP A 1 115 ? -8.409 6.653 -10.981 1.00 78.25 115 TRP A N 1
ATOM 891 C CA . TRP A 1 115 ? -8.928 5.829 -12.070 1.00 78.25 115 TRP A CA 1
ATOM 892 C C . TRP A 1 115 ? -8.840 4.329 -11.762 1.00 78.25 115 TRP A C 1
ATOM 894 O O . TRP A 1 115 ? -9.803 3.597 -11.985 1.00 78.25 115 TRP A O 1
ATOM 904 N N . LEU A 1 116 ? -7.723 3.853 -11.203 1.00 76.69 116 LEU A N 1
ATOM 905 C CA . LEU A 1 116 ? -7.553 2.444 -10.829 1.00 76.69 116 LEU A CA 1
ATOM 906 C C . LEU A 1 116 ? -8.545 1.998 -9.753 1.00 76.69 116 LEU A C 1
ATOM 908 O O . LEU A 1 116 ? -9.080 0.892 -9.830 1.00 76.69 116 LEU A O 1
ATOM 912 N N . VAL A 1 117 ? -8.796 2.859 -8.766 1.00 76.94 117 VAL A N 1
ATOM 913 C CA . VAL A 1 117 ? -9.794 2.602 -7.722 1.00 76.94 117 VAL A CA 1
ATOM 914 C C . VAL A 1 117 ? -11.202 2.653 -8.316 1.00 76.94 117 VAL A C 1
ATOM 916 O O . VAL A 1 117 ? -11.975 1.715 -8.134 1.00 76.94 117 VAL A O 1
ATOM 919 N N . GLY A 1 118 ? -11.522 3.692 -9.093 1.00 74.75 118 GLY A N 1
ATOM 920 C CA . GLY A 1 118 ? -12.839 3.876 -9.710 1.00 74.75 118 GLY A CA 1
ATOM 921 C C . GLY A 1 118 ? -13.220 2.781 -10.710 1.00 74.75 118 GLY A C 1
ATOM 922 O O . GLY A 1 118 ? -14.396 2.468 -10.860 1.00 74.75 118 GLY A O 1
ATOM 923 N N . THR A 1 119 ? -12.236 2.151 -11.356 1.00 80.56 119 THR A N 1
ATOM 924 C CA . THR A 1 119 ? -12.446 1.003 -12.256 1.00 80.56 119 THR A CA 1
ATOM 925 C C . THR A 1 119 ? -12.387 -0.354 -11.547 1.00 80.56 119 THR A C 1
ATOM 927 O O . THR A 1 119 ? -12.568 -1.388 -12.188 1.00 80.56 119 THR A O 1
ATOM 930 N N . GLY A 1 120 ? -12.142 -0.386 -10.231 1.00 81.62 120 GLY A N 1
ATOM 931 C CA . GLY A 1 120 ? -12.064 -1.620 -9.441 1.00 81.62 120 GLY A CA 1
ATOM 932 C C . GLY A 1 120 ? -10.822 -2.479 -9.712 1.00 81.62 120 GLY A C 1
ATOM 933 O O . GLY A 1 120 ? -10.794 -3.655 -9.334 1.00 81.62 120 GLY A O 1
ATOM 934 N N . GLN A 1 121 ? -9.806 -1.908 -10.365 1.00 83.06 121 GLN A N 1
ATOM 935 C CA . GLN A 1 121 ? -8.526 -2.565 -10.650 1.00 83.06 121 GLN A CA 1
ATOM 936 C C . GLN A 1 121 ? -7.545 -2.471 -9.478 1.00 83.06 121 GLN A C 1
ATOM 938 O O . GLN A 1 121 ? -6.643 -3.305 -9.353 1.00 83.06 121 GLN A O 1
ATOM 943 N N . LEU A 1 122 ? -7.751 -1.487 -8.602 1.00 81.25 122 LEU A N 1
ATOM 944 C CA . LEU A 1 122 ? -7.058 -1.334 -7.333 1.00 81.25 122 LEU A CA 1
ATOM 945 C C . LEU A 1 122 ? -8.061 -1.331 -6.175 1.00 81.25 122 LEU A C 1
ATOM 947 O O . LEU A 1 122 ? -8.932 -0.471 -6.097 1.00 81.25 122 LEU A O 1
ATOM 951 N N . GLU A 1 123 ? -7.882 -2.258 -5.239 1.00 84.94 123 GLU A N 1
ATOM 952 C CA . GLU A 1 123 ? -8.565 -2.269 -3.947 1.00 84.94 123 GLU A CA 1
ATOM 953 C C . GLU A 1 123 ? -7.604 -1.763 -2.863 1.00 84.94 123 GLU A C 1
ATOM 955 O O . GLU A 1 123 ? -6.501 -2.290 -2.707 1.00 84.94 123 GLU A O 1
ATOM 960 N N . ILE A 1 124 ? -8.011 -0.754 -2.092 1.00 76.31 124 ILE A N 1
ATOM 961 C CA . ILE A 1 124 ? -7.263 -0.282 -0.922 1.00 76.31 124 ILE A CA 1
ATOM 962 C C . ILE A 1 124 ? -8.052 -0.677 0.321 1.00 76.31 124 ILE A C 1
ATOM 964 O O . ILE A 1 124 ? -9.214 -0.305 0.466 1.00 76.31 124 ILE A O 1
ATOM 968 N N . LYS A 1 125 ? -7.421 -1.431 1.221 1.00 80.75 125 LYS A N 1
ATOM 969 C CA . LYS A 1 125 ? -7.971 -1.771 2.533 1.00 80.75 125 LYS A CA 1
ATOM 970 C C . LYS A 1 125 ? -7.122 -1.146 3.614 1.00 80.75 125 LYS A C 1
ATOM 972 O O . LYS A 1 125 ? -5.902 -1.299 3.617 1.00 80.75 125 LYS A O 1
ATOM 977 N N . VAL A 1 126 ? -7.787 -0.489 4.550 1.00 75.44 126 VAL A N 1
ATOM 978 C CA . VAL A 1 126 ? -7.143 0.010 5.757 1.00 75.44 126 VAL A CA 1
ATOM 979 C C . VAL A 1 126 ? -7.089 -1.115 6.780 1.00 75.44 126 VAL A C 1
ATOM 981 O O . VAL A 1 126 ? -8.108 -1.743 7.067 1.00 75.44 126 VAL A O 1
ATOM 984 N N . VAL A 1 127 ? -5.897 -1.384 7.304 1.00 77.75 127 VAL A N 1
ATOM 985 C CA . VAL A 1 127 ? -5.674 -2.375 8.356 1.00 77.75 127 VAL A CA 1
ATOM 986 C C . VAL A 1 127 ? -5.391 -1.648 9.657 1.00 77.75 127 VAL A C 1
ATOM 988 O O . VAL A 1 127 ? -4.574 -0.727 9.701 1.00 77.75 127 VAL A O 1
ATOM 991 N N . LEU A 1 128 ? -6.082 -2.081 10.706 1.00 76.31 128 LEU A N 1
ATOM 992 C CA . LEU A 1 128 ? -5.949 -1.552 12.052 1.00 76.31 128 LEU A CA 1
ATOM 993 C C . LEU A 1 128 ? -5.574 -2.676 13.012 1.00 76.31 128 LEU A C 1
ATOM 995 O O . LEU A 1 128 ? -6.160 -3.759 12.926 1.00 76.31 128 LEU A O 1
ATOM 999 N N . PRO A 1 129 ? -4.643 -2.430 13.943 1.00 77.69 129 PRO A N 1
ATOM 1000 C CA . PRO A 1 129 ? -4.435 -3.326 15.064 1.00 77.69 129 PRO A CA 1
ATOM 1001 C C . PRO A 1 129 ? -5.680 -3.286 15.954 1.00 77.69 129 PRO A C 1
ATOM 1003 O O . PRO A 1 129 ? -6.232 -2.217 16.227 1.00 77.69 129 PRO A O 1
ATOM 1006 N N . THR A 1 130 ? -6.135 -4.451 16.407 1.00 83.19 130 THR A N 1
ATOM 1007 C CA . THR A 1 130 ? -7.301 -4.562 17.288 1.00 83.19 130 THR A CA 1
ATOM 1008 C C . THR A 1 130 ? -6.992 -5.405 18.511 1.00 83.19 130 THR A C 1
ATOM 1010 O O . THR A 1 130 ? -6.170 -6.317 18.454 1.00 83.19 130 THR A O 1
ATOM 1013 N N . ASP A 1 131 ? -7.693 -5.142 19.610 1.00 83.69 131 ASP A N 1
ATOM 1014 C CA . ASP A 1 131 ? -7.700 -6.049 20.752 1.00 83.69 131 ASP A CA 1
ATOM 1015 C C . ASP A 1 131 ? -8.467 -7.350 20.441 1.00 83.69 131 ASP A C 1
ATOM 1017 O O . ASP A 1 131 ? -9.072 -7.522 19.378 1.00 83.69 131 ASP A O 1
ATOM 1021 N N . LYS A 1 132 ? -8.483 -8.277 21.406 1.00 84.75 132 LYS A N 1
ATOM 1022 C CA . LYS A 1 132 ? -9.205 -9.561 21.324 1.00 84.75 132 LYS A CA 1
ATOM 1023 C C . LYS A 1 132 ? -10.725 -9.434 21.121 1.00 84.75 132 LYS A C 1
ATOM 1025 O O . LYS A 1 132 ? -11.392 -10.440 20.902 1.00 84.75 132 LYS A O 1
ATOM 1030 N N . HIS A 1 133 ? -11.277 -8.228 21.233 1.00 83.31 133 HIS A N 1
ATOM 1031 C CA . HIS A 1 133 ? -12.691 -7.918 21.050 1.00 83.31 133 HIS A CA 1
ATOM 1032 C C . HIS A 1 133 ? -12.955 -7.127 19.757 1.00 83.31 133 HIS A C 1
ATOM 1034 O O . HIS A 1 133 ? -14.080 -6.676 19.550 1.00 83.31 133 HIS A O 1
ATOM 1040 N N . GLY A 1 134 ? -11.946 -6.953 18.893 1.00 80.81 134 GLY A N 1
ATOM 1041 C CA . GLY A 1 134 ? -12.069 -6.228 17.627 1.00 80.81 134 GLY A CA 1
ATOM 1042 C C . GLY A 1 134 ? -12.061 -4.706 17.777 1.00 80.81 134 GLY A C 1
ATOM 1043 O O . GLY A 1 134 ? -12.426 -4.002 16.837 1.00 80.81 134 GLY A O 1
ATOM 1044 N N . ARG A 1 135 ? -11.664 -4.171 18.940 1.00 83.00 135 ARG A N 1
ATOM 1045 C CA . ARG A 1 135 ? -11.599 -2.719 19.160 1.00 83.00 135 ARG A CA 1
ATOM 1046 C C . ARG A 1 135 ? -10.247 -2.181 18.695 1.00 83.00 135 ARG A C 1
ATOM 1048 O O . ARG A 1 135 ? -9.236 -2.788 19.051 1.00 83.00 135 ARG A O 1
ATOM 1055 N N . PRO A 1 136 ? -10.196 -1.047 17.972 1.00 81.38 136 PRO A N 1
ATOM 1056 C CA . PRO A 1 136 ? -8.938 -0.464 17.521 1.00 81.38 136 PRO A CA 1
ATOM 1057 C C . PRO A 1 136 ? -7.953 -0.207 18.669 1.00 81.38 136 PRO A C 1
ATOM 1059 O O . PRO A 1 136 ? -8.340 0.227 19.763 1.00 81.38 136 PRO A O 1
ATOM 1062 N N . LEU A 1 137 ? -6.677 -0.471 18.396 1.00 82.88 137 LEU A N 1
ATOM 1063 C CA . LEU A 1 137 ? -5.537 -0.155 19.248 1.00 82.88 137 LEU A CA 1
ATOM 1064 C C . LEU A 1 137 ? -4.731 1.002 18.644 1.00 82.88 137 LEU A C 1
ATOM 1066 O O . LEU A 1 137 ? -4.703 1.163 17.422 1.00 82.88 137 LEU A O 1
ATOM 1070 N N . PRO A 1 138 ? -4.065 1.813 19.480 1.00 78.12 138 PRO A N 1
ATOM 1071 C CA . PRO A 1 138 ? -3.145 2.824 18.983 1.00 78.12 138 PRO A CA 1
ATOM 1072 C C . PRO A 1 138 ? -1.886 2.160 18.421 1.00 78.12 138 PRO A C 1
ATOM 1074 O O . PRO A 1 138 ? -1.482 1.087 18.880 1.00 78.12 138 PRO A O 1
ATOM 1077 N N . ALA A 1 139 ? -1.237 2.818 17.458 1.00 71.69 139 ALA A N 1
ATOM 1078 C CA . ALA A 1 139 ? -0.029 2.298 16.810 1.00 71.69 139 ALA A CA 1
ATOM 1079 C C . ALA A 1 139 ? 1.104 2.005 17.816 1.00 71.69 139 ALA A C 1
ATOM 1081 O O . ALA A 1 139 ? 1.809 1.012 17.669 1.00 71.69 139 ALA A O 1
ATOM 1082 N N . SER A 1 140 ? 1.200 2.791 18.899 1.00 69.06 140 SER A N 1
ATOM 1083 C CA . SER A 1 140 ? 2.147 2.590 20.012 1.00 69.06 140 SER A CA 1
ATOM 1084 C C . SER A 1 140 ? 2.016 1.234 20.714 1.00 69.06 140 SER A C 1
ATOM 1086 O O . SER A 1 140 ? 2.948 0.797 21.381 1.00 69.06 140 SER A O 1
ATOM 1088 N N . ARG A 1 141 ? 0.861 0.569 20.591 1.00 65.31 141 ARG 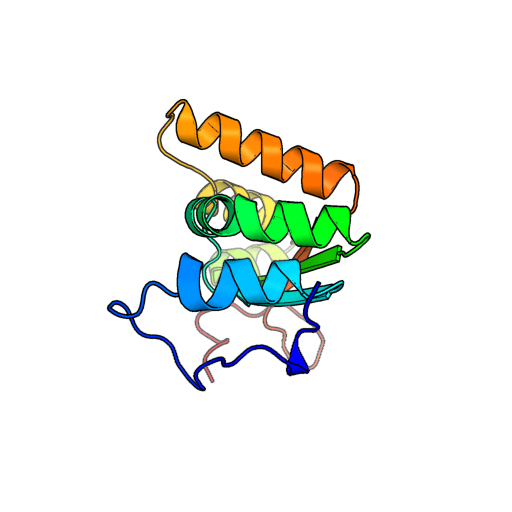A N 1
ATOM 1089 C CA . ARG A 1 141 ? 0.564 -0.727 21.221 1.00 65.31 141 ARG A CA 1
ATOM 1090 C C . ARG A 1 141 ? 0.415 -1.866 20.212 1.00 65.31 141 ARG A C 1
ATOM 1092 O O . ARG A 1 141 ? 0.014 -2.959 20.599 1.00 65.31 141 ARG A O 1
ATOM 1099 N N . ALA A 1 142 ? 0.682 -1.599 18.933 1.00 58.09 142 ALA A N 1
ATOM 1100 C CA . ALA A 1 142 ? 0.623 -2.581 17.853 1.00 58.09 142 ALA A CA 1
ATOM 1101 C C . ALA A 1 142 ? 1.954 -3.322 17.649 1.00 58.09 142 ALA A C 1
ATOM 1103 O O . ALA A 1 142 ? 1.969 -4.406 17.074 1.00 58.09 142 ALA A O 1
ATOM 1104 N N . GLU A 1 143 ? 3.056 -2.743 18.130 1.00 46.56 143 GLU A N 1
ATOM 1105 C CA . GLU A 1 143 ? 4.383 -3.357 18.169 1.00 46.56 143 GLU A CA 1
ATOM 1106 C C . GLU A 1 143 ? 4.575 -4.048 19.529 1.00 46.56 143 GLU A C 1
ATOM 1108 O O . GLU A 1 143 ? 5.166 -3.490 20.453 1.00 46.56 143 GLU A O 1
ATOM 1113 N N . GLY A 1 144 ? 3.995 -5.239 19.681 1.00 40.44 144 GLY A N 1
ATOM 1114 C CA . GLY A 1 144 ? 4.108 -6.075 20.880 1.00 40.44 144 GLY A CA 1
ATOM 1115 C C . GLY A 1 144 ? 3.958 -7.547 20.549 1.00 40.44 144 GLY A C 1
ATOM 1116 O O . GLY A 1 144 ? 2.967 -7.882 19.863 1.00 40.44 144 GLY A O 1
#

Secondary structure (DSSP, 8-state):
---GGGS---S---TTS-HIIIIIHHHHHT-SEEEEEESS--HHHHHHTHHHHHHHHHTT-EEEEEEE----HHHHHHHHTTSS-HHHHHHHHHHHHH-----HHHHHHHHHHHHHHHTTSEEEEEE--B-TTS-B--GGGT--